Protein AF-A0ABC8YWS3-F1 (afdb_monomer_lite)

Organism: NCBI:txid240449

InterPro domains:
  IPR007905 Emopamil-binding protein [PTHR14207] (4-144)
  IPR033118 EXPERA domain [PS51751] (57-147)

pLDDT: mean 87.19, std 10.93, range [38.19, 97.25]

Foldseek 3Di:
DDDQPALAPPSPDDQPQFDDADDDPCRLVVVVVVVLVVLLVVLLVVVVVLVCPDDPVLSVLLSVLSSLLCCLQPLLVCLPPVPPNLRNDPDHDSSSNNLSVVCNVPVCSVVVPPVVNVVSCCSNVPVNVVSVVSNVVSVVVSVVVVD

Radius of gyration: 19.16 Å; chains: 1; bounding box: 40×29×69 Å

Secondary structure (DSSP, 8-state):
----SSS-SSTT---TT-----S-HHHHHHHHHHHHHHHHHHHHHHHHTTTT-S-HHHHHHHHHHHHHHHHIIIIIHIIIII-TTGGG-SS--HHHHHHHHHTTT-TTTTTT-HHHHHHHHHIIIIIHHHHHHHHHHHHHHHHHTT-

Structure (mmCIF, N/CA/C/O backbone):
data_AF-A0ABC8YWS3-F1
#
_entry.id   AF-A0ABC8YWS3-F1
#
loop_
_atom_site.group_PDB
_atom_site.id
_atom_site.type_symbol
_atom_site.label_atom_id
_atom_site.label_alt_id
_atom_site.label_comp_id
_atom_site.label_asym_id
_atom_site.label_entity_id
_atom_site.label_seq_id
_atom_site.pdbx_PDB_ins_code
_atom_site.Cartn_x
_atom_site.Cartn_y
_atom_site.Cartn_z
_atom_site.occupancy
_atom_site.B_iso_or_equiv
_atom_site.auth_seq_id
_atom_site.auth_comp_id
_atom_site.auth_asym_id
_atom_site.auth_atom_id
_atom_site.pdbx_PDB_model_num
ATOM 1 N N . MET A 1 1 ? 8.932 -5.870 -35.619 1.00 40.00 1 MET A N 1
ATOM 2 C CA . MET A 1 1 ? 8.313 -4.928 -34.664 1.00 40.00 1 MET A CA 1
ATOM 3 C C . MET A 1 1 ? 9.260 -4.840 -33.480 1.00 40.00 1 MET A C 1
ATOM 5 O O . MET A 1 1 ? 9.474 -5.862 -32.843 1.00 40.00 1 MET A O 1
ATOM 9 N N . GLY A 1 2 ? 9.972 -3.719 -33.333 1.00 38.19 2 GLY A N 1
ATOM 10 C CA . GLY A 1 2 ? 11.114 -3.584 -32.419 1.00 38.19 2 GLY A CA 1
ATOM 11 C C . GLY A 1 2 ? 10.680 -3.713 -30.962 1.00 38.19 2 GLY A C 1
ATOM 12 O O . GLY A 1 2 ? 9.851 -2.939 -30.502 1.00 38.19 2 GLY A O 1
ATOM 13 N N . GLY A 1 3 ? 11.183 -4.738 -30.274 1.00 45.50 3 GLY A N 1
ATOM 14 C CA . GLY A 1 3 ? 10.828 -5.042 -28.893 1.00 45.50 3 GLY A CA 1
ATOM 15 C C . GLY A 1 3 ? 11.431 -4.021 -27.940 1.00 45.50 3 GLY A C 1
ATOM 16 O O . GLY A 1 3 ? 12.637 -4.022 -27.710 1.00 45.50 3 GLY A O 1
ATOM 17 N N . HIS A 1 4 ? 10.586 -3.162 -27.385 1.00 56.38 4 HIS A N 1
ATOM 18 C CA . HIS A 1 4 ? 10.936 -2.327 -26.246 1.00 56.38 4 HIS A CA 1
ATOM 19 C C . HIS A 1 4 ? 11.258 -3.245 -25.057 1.00 56.38 4 HIS A C 1
ATOM 21 O O . HIS A 1 4 ? 10.516 -4.188 -24.782 1.00 56.38 4 HIS A O 1
ATOM 27 N N . GLY A 1 5 ? 12.393 -3.024 -24.389 1.00 81.56 5 GLY A N 1
ATOM 28 C CA . GLY A 1 5 ? 12.973 -3.953 -23.408 1.00 81.56 5 GLY A CA 1
ATOM 29 C C . GLY A 1 5 ? 12.164 -4.171 -22.121 1.00 81.56 5 GLY A C 1
ATOM 30 O O . GLY A 1 5 ? 12.640 -4.877 -21.238 1.00 81.56 5 GLY A O 1
ATOM 31 N N . HIS A 1 6 ? 10.968 -3.587 -21.990 1.00 88.56 6 HIS A N 1
ATOM 32 C CA . HIS A 1 6 ? 10.108 -3.672 -20.810 1.00 88.56 6 HIS A CA 1
ATOM 33 C C . HIS A 1 6 ? 8.609 -3.517 -21.163 1.00 88.56 6 HIS A C 1
ATOM 35 O O . HIS A 1 6 ? 8.278 -2.956 -22.207 1.00 88.56 6 HIS A O 1
ATOM 41 N N . PRO A 1 7 ? 7.676 -3.927 -20.279 1.00 91.19 7 PRO A N 1
ATOM 42 C CA . PRO A 1 7 ? 6.230 -3.870 -20.538 1.00 91.19 7 PRO A CA 1
ATOM 43 C C . PRO A 1 7 ? 5.550 -2.529 -20.189 1.00 91.19 7 PRO A C 1
ATOM 45 O O . PRO A 1 7 ? 4.327 -2.437 -20.266 1.00 91.19 7 PRO A O 1
ATOM 48 N N . TYR A 1 8 ? 6.294 -1.511 -19.747 1.00 91.94 8 TYR A N 1
ATOM 49 C CA . TYR A 1 8 ? 5.732 -0.229 -19.303 1.00 91.94 8 TYR A CA 1
ATOM 50 C C . TYR A 1 8 ? 5.431 0.742 -20.453 1.00 91.94 8 TYR A C 1
ATOM 52 O O . TYR A 1 8 ? 6.063 0.683 -21.505 1.00 91.94 8 TYR A O 1
ATOM 60 N N . SER A 1 9 ? 4.490 1.662 -20.216 1.00 91.00 9 SER A N 1
ATOM 61 C CA . SER A 1 9 ? 4.142 2.759 -21.128 1.00 91.00 9 SER A CA 1
ATOM 62 C C . SER A 1 9 ? 4.588 4.103 -20.543 1.00 91.00 9 SER A C 1
ATOM 64 O O . SER A 1 9 ? 4.255 4.355 -19.386 1.00 91.00 9 SER A O 1
ATOM 66 N N . PRO A 1 10 ? 5.249 5.004 -21.291 1.00 92.12 10 PRO A N 1
ATOM 67 C CA . PRO A 1 10 ? 5.568 4.907 -22.717 1.00 92.12 10 PRO A CA 1
ATOM 68 C C . PRO A 1 10 ? 6.665 3.873 -23.006 1.00 92.12 10 PRO A C 1
ATOM 70 O O . PRO A 1 10 ? 7.467 3.544 -22.134 1.00 92.12 10 PRO A O 1
ATOM 73 N N . ALA A 1 11 ? 6.680 3.342 -24.228 1.00 88.00 11 ALA A N 1
ATOM 74 C CA . ALA A 1 11 ? 7.592 2.267 -24.619 1.00 88.00 11 ALA A CA 1
ATOM 75 C C . ALA A 1 11 ? 9.037 2.769 -24.822 1.00 88.00 11 ALA A C 1
ATOM 77 O O . ALA A 1 11 ? 9.989 1.991 -24.813 1.00 88.00 11 ALA A O 1
ATOM 78 N N . GLU A 1 12 ? 9.196 4.079 -24.995 1.00 88.75 12 GLU A N 1
ATOM 79 C CA . GLU A 1 12 ? 10.461 4.805 -25.113 1.00 88.75 12 GLU A CA 1
ATOM 80 C C . GLU A 1 12 ? 11.126 5.072 -23.756 1.00 88.75 12 GLU A C 1
ATOM 82 O O . GLU A 1 12 ? 12.205 5.658 -23.712 1.00 88.75 12 GLU A O 1
ATOM 87 N N . LEU A 1 13 ? 10.486 4.690 -22.647 1.00 87.44 13 LEU A N 1
ATOM 88 C CA . LEU A 1 13 ? 11.063 4.850 -21.320 1.00 87.44 13 LEU A CA 1
ATOM 89 C C . LEU A 1 13 ? 12.396 4.082 -21.230 1.00 87.44 13 LEU A C 1
ATOM 91 O O . LEU A 1 13 ? 12.507 2.923 -21.615 1.00 87.44 13 LEU A O 1
ATOM 95 N N . GLU A 1 14 ? 13.439 4.729 -20.719 1.00 87.81 14 GLU A N 1
ATOM 96 C CA . GLU A 1 14 ? 14.738 4.079 -20.557 1.00 87.81 14 GLU A CA 1
ATOM 97 C C . GLU A 1 14 ? 14.854 3.487 -19.153 1.00 87.81 14 GLU A C 1
ATOM 99 O O . GLU A 1 14 ? 14.969 4.207 -18.163 1.00 87.81 14 GLU A O 1
ATOM 104 N N . LEU A 1 15 ? 14.838 2.155 -19.065 1.00 86.19 15 LEU A N 1
ATOM 105 C CA . LEU A 1 15 ? 15.067 1.419 -17.819 1.00 86.19 15 LEU A CA 1
ATOM 106 C C . LEU A 1 15 ? 16.331 0.558 -17.945 1.00 86.19 15 LEU A C 1
ATOM 108 O O . LEU A 1 15 ? 16.245 -0.624 -18.303 1.00 86.19 15 LEU A O 1
ATOM 112 N N . PRO A 1 16 ? 17.522 1.130 -17.688 1.00 85.44 16 PRO A N 1
ATOM 113 C CA . PRO A 1 16 ? 18.774 0.404 -17.826 1.00 85.44 16 PRO A CA 1
ATOM 114 C C . PRO A 1 16 ? 18.825 -0.773 -16.847 1.00 85.44 16 PRO A C 1
ATOM 116 O O . PRO A 1 16 ? 18.541 -0.636 -15.657 1.00 85.44 16 PRO A O 1
ATOM 119 N N . GLY A 1 17 ? 19.191 -1.948 -17.362 1.00 84.69 17 GLY A N 1
ATOM 120 C CA . GLY A 1 17 ? 19.283 -3.167 -16.560 1.00 84.69 17 GLY A CA 1
ATOM 121 C C . GLY A 1 17 ? 17.930 -3.731 -16.126 1.00 84.69 17 GLY A C 1
ATOM 122 O O . GLY A 1 17 ? 17.877 -4.407 -15.107 1.00 84.69 17 GLY A O 1
ATOM 123 N N . PHE A 1 18 ? 16.843 -3.453 -16.856 1.00 88.31 18 PHE A N 1
ATOM 124 C CA . PHE A 1 18 ? 15.529 -4.019 -16.554 1.00 88.31 18 PHE A CA 1
ATOM 125 C C . PHE A 1 18 ? 15.572 -5.552 -16.472 1.00 88.31 18 PHE A C 1
ATOM 127 O O . PHE A 1 18 ? 15.922 -6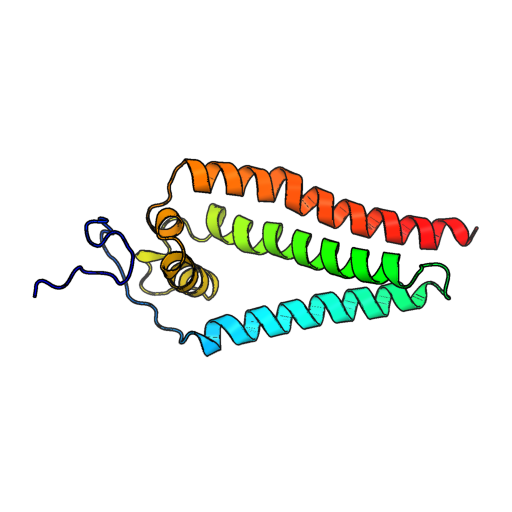.242 -17.431 1.00 88.31 18 PHE A O 1
ATOM 134 N N . VAL A 1 19 ? 15.153 -6.076 -15.323 1.00 90.12 19 VAL A N 1
ATOM 135 C CA . VAL A 1 19 ? 14.976 -7.507 -15.083 1.00 90.12 19 VAL A CA 1
ATOM 136 C C . VAL A 1 19 ? 13.476 -7.803 -15.040 1.00 90.12 19 VAL A C 1
ATOM 138 O O . VAL A 1 19 ? 12.778 -7.239 -14.185 1.00 90.12 19 VAL A O 1
ATOM 141 N N . PRO A 1 20 ? 12.962 -8.712 -15.889 1.00 89.06 20 PRO A N 1
ATOM 142 C CA . PRO A 1 20 ? 11.566 -9.123 -15.855 1.00 89.06 20 PRO A CA 1
ATOM 143 C C . PRO A 1 20 ? 11.123 -9.628 -14.479 1.00 89.06 20 PRO A C 1
ATOM 145 O O . PRO A 1 20 ? 11.910 -10.123 -13.670 1.00 89.06 20 PRO A O 1
ATOM 148 N N . GLN A 1 21 ? 9.833 -9.481 -14.219 1.00 90.62 21 GLN A N 1
ATOM 149 C CA . GLN A 1 21 ? 9.174 -10.016 -13.034 1.00 90.62 21 GLN A CA 1
ATOM 150 C C . GLN A 1 21 ? 9.238 -11.545 -13.007 1.00 90.62 21 GLN A C 1
ATOM 152 O O . GLN A 1 21 ? 9.049 -12.193 -14.038 1.00 90.62 21 GLN A O 1
ATOM 157 N N . ARG A 1 22 ? 9.468 -12.115 -11.820 1.00 90.81 22 ARG A N 1
ATOM 158 C CA . ARG A 1 22 ? 9.523 -13.572 -11.613 1.00 90.81 22 ARG A CA 1
ATOM 159 C C . ARG A 1 22 ? 8.240 -14.146 -11.029 1.00 90.81 22 ARG A C 1
ATOM 161 O O . ARG A 1 22 ? 7.906 -15.285 -11.335 1.00 90.81 22 ARG A O 1
ATOM 168 N N . LEU A 1 23 ? 7.554 -13.382 -10.181 1.0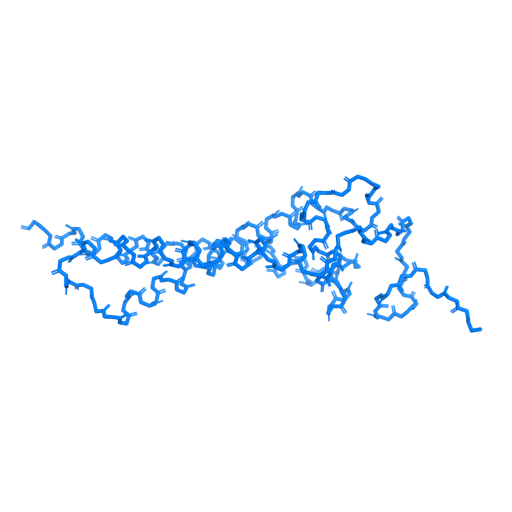0 92.88 23 LEU A N 1
ATOM 169 C CA . LEU A 1 23 ? 6.303 -13.811 -9.553 1.00 92.88 23 LEU A CA 1
ATOM 170 C C . LEU A 1 23 ? 5.127 -13.574 -10.492 1.00 92.88 23 LEU A C 1
ATOM 172 O O . LEU A 1 23 ? 5.064 -12.550 -11.158 1.00 92.88 23 LEU A O 1
ATOM 176 N N . SER A 1 24 ? 4.151 -14.470 -10.516 1.00 93.94 24 SER A N 1
ATOM 177 C CA . SER A 1 24 ? 2.883 -14.217 -11.198 1.00 93.94 24 SER A CA 1
ATOM 178 C C . SER A 1 24 ? 2.042 -13.163 -10.463 1.00 93.94 24 SER A C 1
ATOM 180 O O . SER A 1 24 ? 2.216 -12.908 -9.270 1.00 93.94 24 SER A O 1
ATOM 182 N N . GLN A 1 25 ? 1.065 -12.574 -11.159 1.00 93.25 25 GLN A N 1
ATOM 183 C CA . GLN A 1 25 ? 0.114 -11.634 -10.550 1.00 93.25 25 GLN A CA 1
ATOM 184 C C . GLN A 1 25 ? -0.609 -12.236 -9.339 1.00 93.25 25 GLN A C 1
ATOM 186 O O . GLN A 1 25 ? -0.817 -11.547 -8.345 1.00 93.25 25 GLN A O 1
ATOM 191 N N . GLY A 1 26 ? -0.964 -13.524 -9.399 1.00 94.50 26 GLY A N 1
ATOM 192 C CA . GLY A 1 26 ? -1.626 -14.223 -8.297 1.00 94.50 26 GLY A CA 1
ATOM 193 C C . GLY A 1 26 ? -0.735 -14.353 -7.061 1.00 94.50 26 GLY A C 1
ATOM 194 O O . GLY A 1 26 ? -1.203 -14.127 -5.948 1.00 94.50 26 GLY A O 1
ATOM 195 N N . GLU A 1 27 ? 0.553 -14.641 -7.250 1.00 94.81 27 GLU A N 1
ATOM 196 C CA . GLU A 1 27 ? 1.538 -14.740 -6.161 1.00 94.81 27 GLU A CA 1
ATOM 197 C C . GLU A 1 27 ? 1.837 -13.388 -5.502 1.00 94.81 27 GLU A C 1
ATOM 199 O O . GLU A 1 27 ? 2.223 -13.350 -4.337 1.00 94.81 27 GLU A O 1
ATOM 204 N N . ILE A 1 28 ? 1.625 -12.281 -6.216 1.00 94.62 28 ILE A N 1
ATOM 205 C CA . ILE A 1 28 ? 1.726 -10.924 -5.666 1.00 94.62 28 ILE A CA 1
ATOM 206 C C . ILE A 1 28 ? 0.412 -10.522 -4.984 1.00 94.62 28 ILE A C 1
ATOM 208 O O . ILE A 1 28 ? 0.404 -9.997 -3.875 1.00 94.62 28 ILE A O 1
ATOM 212 N N . LEU A 1 29 ? -0.729 -10.770 -5.622 1.00 94.94 29 LEU A N 1
ATOM 213 C CA . LEU A 1 29 ? -2.018 -10.307 -5.119 1.00 94.94 29 LEU A CA 1
ATOM 214 C C . LEU A 1 29 ? -2.477 -11.096 -3.886 1.00 94.94 29 LEU A C 1
ATOM 216 O O . LEU A 1 29 ? -3.035 -10.509 -2.959 1.00 94.94 29 LEU A O 1
ATOM 220 N N . ALA A 1 30 ? -2.243 -12.411 -3.846 1.00 95.62 30 ALA A N 1
ATOM 221 C CA . ALA A 1 30 ? -2.746 -13.262 -2.771 1.00 95.62 30 ALA A CA 1
ATOM 222 C C . ALA A 1 30 ? -2.172 -12.898 -1.386 1.00 95.62 30 ALA A C 1
ATOM 224 O O . ALA A 1 30 ? -2.975 -12.712 -0.469 1.00 95.62 30 ALA A O 1
ATOM 225 N N . PRO A 1 31 ? -0.848 -12.711 -1.191 1.00 95.25 31 PRO A N 1
ATOM 226 C CA . PRO A 1 31 ? -0.304 -12.278 0.097 1.00 95.25 31 PRO A CA 1
ATOM 227 C C . PRO A 1 31 ? -0.784 -10.882 0.498 1.00 95.25 31 PRO A C 1
ATOM 229 O O . PRO A 1 31 ? -1.104 -10.663 1.667 1.00 95.25 31 PRO A O 1
ATOM 232 N N . PHE A 1 32 ? -0.893 -9.953 -0.459 1.00 93.62 32 PHE A N 1
ATOM 233 C CA . PHE A 1 32 ? -1.415 -8.612 -0.199 1.00 93.62 32 PHE A CA 1
ATOM 234 C C . PHE A 1 32 ? -2.866 -8.653 0.301 1.00 93.62 32 PHE A C 1
ATOM 236 O O . PHE A 1 32 ? -3.178 -8.072 1.343 1.00 93.62 32 PHE A O 1
ATOM 243 N N . LEU A 1 33 ? -3.750 -9.380 -0.389 1.00 95.62 33 LEU A N 1
ATOM 244 C CA . LEU A 1 33 ? -5.146 -9.538 0.025 1.00 95.62 33 LEU A CA 1
ATOM 245 C C . LEU A 1 33 ? -5.264 -10.282 1.357 1.00 95.62 33 LEU A C 1
ATOM 247 O O . LEU A 1 33 ? -6.027 -9.855 2.222 1.00 95.62 33 LEU A O 1
ATOM 251 N N . ALA A 1 34 ? -4.487 -11.349 1.557 1.00 96.56 34 ALA A N 1
ATOM 252 C CA . ALA A 1 34 ? -4.479 -12.101 2.808 1.00 96.56 34 ALA A CA 1
ATOM 253 C C . ALA A 1 34 ? -4.071 -11.216 3.998 1.00 96.56 34 ALA A C 1
ATOM 255 O O . ALA A 1 34 ? -4.765 -11.198 5.015 1.00 96.56 34 ALA A O 1
ATOM 256 N N . ALA A 1 35 ? -3.000 -10.426 3.858 1.00 95.38 35 ALA A N 1
ATOM 257 C CA . ALA A 1 35 ? -2.570 -9.475 4.880 1.00 95.38 35 ALA A CA 1
ATOM 258 C C . ALA A 1 35 ? -3.631 -8.391 5.137 1.00 95.38 35 ALA A C 1
ATOM 260 O O . ALA A 1 35 ? -3.925 -8.074 6.288 1.00 95.38 35 ALA A O 1
ATOM 261 N N . SER A 1 36 ? -4.253 -7.870 4.076 1.00 95.94 36 SER A N 1
ATOM 262 C CA . SER A 1 36 ? -5.315 -6.859 4.164 1.00 95.94 36 SER A CA 1
ATOM 263 C C . SER A 1 36 ? -6.527 -7.372 4.944 1.00 95.94 36 SER A C 1
ATOM 265 O O . SER A 1 36 ? -7.008 -6.712 5.867 1.00 95.94 36 SER A O 1
ATOM 267 N N . VAL A 1 37 ? -6.990 -8.583 4.620 1.00 97.25 37 VAL A N 1
ATOM 268 C CA . VAL A 1 37 ? -8.093 -9.249 5.323 1.00 97.25 37 VAL A CA 1
ATOM 269 C C . VAL A 1 37 ? -7.717 -9.514 6.776 1.00 97.25 37 VAL A C 1
ATOM 271 O O . VAL A 1 37 ? -8.518 -9.234 7.663 1.00 97.25 37 VAL A O 1
ATOM 274 N N . LEU A 1 38 ? -6.498 -9.988 7.048 1.00 96.94 38 LEU A N 1
ATOM 275 C CA . LEU A 1 38 ? -6.029 -10.239 8.410 1.00 96.94 38 LEU A CA 1
ATOM 276 C C . LEU A 1 38 ? -6.024 -8.961 9.257 1.00 96.94 38 LEU A C 1
ATOM 278 O O . LEU A 1 38 ? -6.504 -8.990 10.389 1.00 96.94 38 LEU A O 1
ATOM 282 N N . VAL A 1 39 ? -5.549 -7.837 8.712 1.00 95.81 39 VAL A N 1
ATOM 283 C CA . VAL A 1 39 ? -5.580 -6.529 9.388 1.00 95.81 39 VAL A CA 1
ATOM 284 C C . VAL A 1 39 ? -7.015 -6.115 9.705 1.00 95.81 39 VAL A C 1
ATOM 286 O O . VAL A 1 39 ? -7.321 -5.784 10.851 1.00 95.81 39 VAL A O 1
ATOM 289 N N . VAL A 1 40 ? -7.911 -6.162 8.715 1.00 96.56 40 VAL A N 1
ATOM 290 C CA . VAL A 1 40 ? -9.320 -5.781 8.896 1.00 96.56 40 VAL 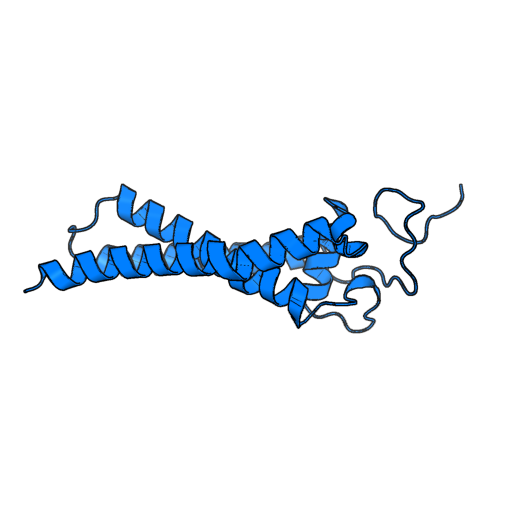A CA 1
ATOM 291 C C . VAL A 1 40 ? -9.998 -6.673 9.935 1.00 96.56 40 VAL A C 1
ATOM 293 O O . VAL A 1 40 ? -10.664 -6.166 10.837 1.00 96.56 40 VAL A O 1
ATOM 296 N N . LEU A 1 41 ? -9.794 -7.990 9.866 1.00 96.31 41 LEU A N 1
ATOM 297 C CA . LEU A 1 41 ? -10.346 -8.935 10.835 1.00 96.31 41 LEU A CA 1
ATOM 298 C C . LEU A 1 41 ? -9.795 -8.688 12.241 1.00 96.31 41 LEU A C 1
ATOM 300 O O . LEU A 1 41 ? -10.571 -8.657 13.195 1.00 96.31 41 LEU A O 1
ATOM 304 N N . ALA A 1 42 ? -8.488 -8.461 12.386 1.00 94.44 42 ALA A N 1
ATOM 305 C CA . ALA A 1 42 ? -7.876 -8.170 13.678 1.00 94.44 42 ALA A CA 1
ATOM 306 C C . ALA A 1 42 ? -8.481 -6.906 14.308 1.00 94.44 42 ALA A C 1
ATOM 308 O O . ALA A 1 42 ? -8.935 -6.944 15.452 1.00 94.44 42 ALA A O 1
ATOM 309 N N . VAL A 1 43 ? -8.572 -5.808 13.552 1.00 94.06 43 VAL A N 1
ATOM 310 C CA . VAL A 1 43 ? -9.163 -4.545 14.027 1.00 94.06 43 VAL A CA 1
ATOM 311 C C . VAL A 1 43 ? -10.649 -4.713 14.349 1.00 94.06 43 VAL A C 1
ATOM 313 O O . VAL A 1 43 ? -11.134 -4.209 15.368 1.00 94.06 43 VAL A O 1
ATOM 316 N N . TRP A 1 44 ? -11.385 -5.472 13.538 1.00 93.69 44 TRP A N 1
ATOM 317 C CA . TRP A 1 44 ? -12.795 -5.757 13.784 1.00 93.69 44 TRP A CA 1
ATOM 318 C C . TRP A 1 44 ? -13.014 -6.549 15.077 1.00 93.69 44 TRP A C 1
ATOM 320 O O . TRP A 1 44 ? -13.905 -6.212 15.862 1.00 93.69 44 TRP A O 1
ATOM 330 N N . LEU A 1 45 ? -12.202 -7.578 15.327 1.00 92.19 45 LEU A N 1
ATOM 331 C CA . LEU A 1 45 ? -12.279 -8.393 16.540 1.00 92.19 45 LEU A CA 1
ATOM 332 C C . LEU A 1 45 ? -11.869 -7.595 17.780 1.00 92.19 45 LEU A C 1
ATOM 334 O O . LEU A 1 45 ? -12.581 -7.632 18.782 1.00 92.19 45 LEU A O 1
ATOM 338 N N . ILE A 1 46 ? -10.775 -6.829 17.706 1.00 89.62 46 ILE A N 1
ATOM 339 C CA . ILE A 1 46 ? -10.297 -5.977 18.807 1.00 89.62 46 ILE A CA 1
ATOM 340 C C . ILE A 1 46 ? -11.356 -4.932 19.168 1.00 89.62 46 ILE A C 1
ATOM 342 O O . ILE A 1 46 ? -11.736 -4.825 20.332 1.00 89.62 46 ILE A O 1
ATOM 346 N N . SER A 1 47 ? -11.898 -4.220 18.177 1.00 89.81 47 SER A N 1
ATOM 347 C CA . SER A 1 47 ? -12.946 -3.216 18.408 1.00 89.81 47 SER A CA 1
ATOM 348 C C . SER A 1 47 ? -14.252 -3.822 18.937 1.00 89.81 47 SER A C 1
ATOM 350 O O . SER A 1 47 ? -14.996 -3.160 19.656 1.00 89.81 47 SER A O 1
ATOM 352 N N . GLY A 1 48 ? -14.526 -5.100 18.651 1.00 86.19 48 GLY A N 1
ATOM 353 C CA . GLY A 1 48 ? -15.662 -5.831 19.216 1.00 86.19 48 GLY A CA 1
ATOM 354 C C . GLY A 1 48 ? -15.564 -6.060 20.729 1.00 86.19 48 GLY A C 1
ATOM 355 O O . GLY A 1 48 ? -16.592 -6.214 21.385 1.00 86.19 48 GLY A O 1
ATOM 356 N N . ARG A 1 49 ? -14.355 -6.022 21.307 1.00 85.31 49 ARG A N 1
ATOM 357 C CA . ARG A 1 49 ? -14.138 -6.181 22.759 1.00 85.31 49 ARG A CA 1
ATOM 358 C C . ARG A 1 49 ? -14.556 -4.949 23.566 1.00 85.31 49 ARG A C 1
ATOM 360 O O . ARG A 1 49 ? -14.662 -5.041 24.781 1.00 85.31 49 ARG A O 1
ATOM 367 N N . CYS A 1 50 ? -14.871 -3.833 22.907 1.00 82.00 50 CYS A N 1
ATOM 368 C CA . CYS A 1 50 ? -15.343 -2.590 23.526 1.00 82.00 50 CYS A CA 1
ATOM 369 C C . CYS A 1 50 ? -16.791 -2.637 24.055 1.00 82.00 50 CYS A C 1
ATOM 371 O O . CYS A 1 50 ? -17.399 -1.588 24.257 1.00 82.00 50 CYS A O 1
ATOM 373 N N . GLY A 1 51 ? -17.380 -3.823 24.252 1.00 71.62 51 GLY A N 1
ATOM 374 C CA . GLY A 1 51 ? -18.663 -3.987 24.950 1.00 71.62 51 GLY A CA 1
ATOM 375 C C . GLY A 1 51 ? -19.846 -3.215 24.351 1.00 71.62 51 GLY A C 1
ATOM 376 O O . GLY A 1 51 ? -20.732 -2.806 25.089 1.00 71.62 51 GLY A O 1
ATOM 377 N N . GLY A 1 52 ? -19.849 -2.963 23.036 1.00 73.38 52 GLY A N 1
ATOM 378 C CA . GLY A 1 52 ? -20.912 -2.208 22.354 1.00 73.38 52 GLY A CA 1
ATOM 379 C C . GLY A 1 52 ? -20.801 -0.680 22.436 1.00 73.38 52 GLY A C 1
ATOM 380 O O . GLY A 1 52 ? -21.678 0.009 21.928 1.00 73.38 52 GLY A O 1
ATOM 381 N N . ARG A 1 53 ? -19.724 -0.137 23.020 1.00 79.94 53 ARG A N 1
ATOM 382 C CA . ARG A 1 53 ? -19.494 1.319 23.129 1.00 79.94 53 ARG A CA 1
ATOM 383 C C . ARG A 1 53 ? -19.167 1.999 21.802 1.00 79.94 53 ARG A C 1
ATOM 385 O O . ARG A 1 53 ? -19.367 3.197 21.662 1.00 79.94 53 ARG A O 1
ATOM 392 N N . LEU A 1 54 ? -18.633 1.236 20.852 1.00 84.81 54 LEU A N 1
ATOM 393 C CA . LEU A 1 54 ? -18.312 1.717 19.513 1.00 84.81 54 LEU A CA 1
ATOM 394 C C . LEU A 1 54 ? -19.445 1.356 18.561 1.00 84.81 54 LEU A C 1
ATOM 396 O O . LEU A 1 54 ? -19.860 0.192 18.496 1.00 84.81 54 LEU A O 1
ATOM 400 N N . SER A 1 55 ? -19.912 2.336 17.788 1.00 90.12 55 SER A N 1
ATOM 401 C CA . SER A 1 55 ? -20.907 2.078 16.755 1.00 90.12 55 SER A CA 1
ATOM 402 C C . SER A 1 55 ? -20.319 1.185 15.659 1.00 90.12 55 SER A C 1
ATOM 404 O O . SER A 1 55 ? -19.103 1.084 15.471 1.00 90.12 55 SER A O 1
ATOM 406 N N . ARG A 1 56 ? -21.182 0.526 14.878 1.00 89.69 56 ARG A N 1
ATOM 407 C CA . ARG A 1 56 ? -20.723 -0.263 13.724 1.00 89.69 56 ARG A CA 1
ATOM 408 C C . ARG A 1 56 ? -19.950 0.604 12.723 1.00 89.69 56 ARG A C 1
ATOM 410 O O . ARG A 1 56 ? -19.001 0.117 12.118 1.00 89.69 56 ARG A O 1
ATOM 417 N N . THR A 1 57 ? -20.337 1.871 12.586 1.00 91.31 57 THR A N 1
ATOM 418 C CA . THR A 1 57 ? -19.660 2.853 11.736 1.00 91.31 57 THR A CA 1
ATOM 419 C C . THR A 1 57 ? -18.251 3.140 12.237 1.00 91.31 57 THR A C 1
ATOM 421 O O . THR A 1 57 ? -17.319 3.055 11.443 1.00 91.31 57 THR A O 1
ATOM 424 N N . ASP A 1 58 ? -18.068 3.372 13.540 1.00 91.06 58 ASP A N 1
ATOM 425 C CA . ASP A 1 58 ? -16.739 3.620 14.121 1.00 91.06 58 ASP A CA 1
ATOM 426 C C . ASP A 1 58 ? -15.812 2.434 13.877 1.00 91.06 58 ASP A C 1
ATOM 428 O O . ASP A 1 58 ? -14.675 2.598 13.448 1.00 91.06 58 ASP A O 1
ATOM 432 N N . ARG A 1 59 ? -16.324 1.213 14.053 1.00 91.88 59 ARG A N 1
ATOM 433 C CA . ARG A 1 59 ? -15.560 -0.018 13.809 1.00 91.88 59 ARG A CA 1
ATOM 434 C C . ARG A 1 59 ? -15.158 -0.171 12.343 1.00 91.88 59 ARG A C 1
ATOM 436 O O . ARG A 1 59 ? -14.023 -0.553 12.058 1.00 91.88 59 ARG A O 1
ATOM 443 N N . SER A 1 60 ? -16.060 0.144 11.414 1.00 93.88 60 SER A N 1
ATOM 444 C CA . SER A 1 60 ? -15.761 0.143 9.977 1.00 93.88 60 SER A CA 1
ATOM 445 C C . SER A 1 60 ? -14.715 1.200 9.618 1.00 93.88 60 SER A C 1
ATOM 447 O O . SER A 1 60 ? -13.773 0.902 8.886 1.00 93.88 60 SER A O 1
ATOM 449 N N . LEU A 1 61 ? -14.834 2.409 10.176 1.00 94.00 61 LEU A N 1
ATOM 450 C CA .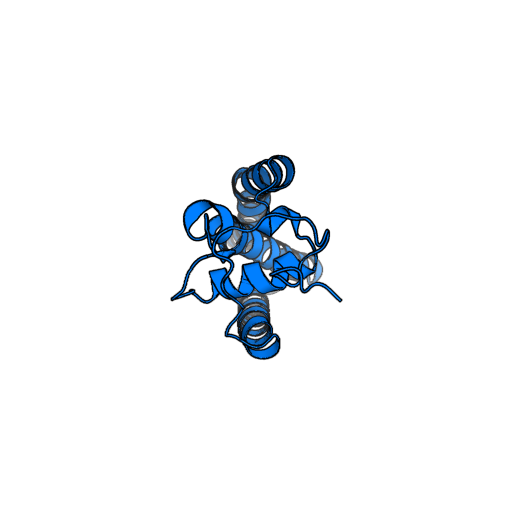 LEU A 1 61 ? -13.856 3.480 9.989 1.00 94.00 61 LEU A CA 1
ATOM 451 C C . LEU A 1 61 ? -12.493 3.097 10.569 1.00 94.00 61 LEU A C 1
ATOM 453 O O . LEU A 1 61 ? -11.483 3.310 9.911 1.00 94.00 61 LEU A O 1
ATOM 457 N N . MET A 1 62 ? -12.441 2.462 11.741 1.00 93.56 62 MET A N 1
ATOM 458 C CA . MET A 1 62 ? -11.191 1.943 12.303 1.00 93.56 62 MET A CA 1
ATOM 459 C C . MET A 1 62 ? -10.524 0.932 11.368 1.00 93.56 62 MET A C 1
ATOM 461 O O . MET A 1 62 ? -9.316 1.004 11.161 1.00 93.56 62 MET A O 1
ATOM 465 N N . CYS A 1 63 ? -11.292 0.008 10.780 1.00 95.44 63 CYS A N 1
ATOM 466 C CA . CYS A 1 63 ? -10.754 -0.950 9.811 1.00 95.44 63 CYS A CA 1
ATOM 467 C C . CYS A 1 63 ? -10.197 -0.237 8.571 1.00 95.44 63 CYS A C 1
ATOM 469 O O . CYS A 1 63 ? -9.087 -0.540 8.137 1.00 95.44 63 CYS A O 1
ATOM 471 N N . TRP A 1 64 ? -10.940 0.739 8.041 1.00 95.81 64 TRP A N 1
ATOM 472 C CA . TRP A 1 64 ? -10.520 1.559 6.905 1.00 95.81 64 TRP A CA 1
ATOM 473 C C . TRP A 1 64 ? -9.227 2.334 7.192 1.00 95.81 64 TRP A C 1
ATOM 475 O O . TRP A 1 64 ? -8.280 2.269 6.405 1.00 95.81 64 TRP A O 1
ATOM 485 N N . TRP A 1 65 ? -9.158 3.033 8.327 1.00 95.81 65 TRP A N 1
ATOM 486 C CA . TRP A 1 65 ? -7.997 3.834 8.713 1.00 95.81 65 TRP A CA 1
ATOM 487 C C . TRP A 1 65 ? -6.780 2.974 9.046 1.00 95.81 65 TRP A C 1
ATOM 489 O O . TRP A 1 65 ? -5.670 3.326 8.654 1.00 95.81 65 TRP A O 1
ATOM 499 N N . ALA A 1 66 ? -6.966 1.818 9.688 1.00 95.38 66 ALA A N 1
ATOM 500 C CA . ALA A 1 66 ? -5.877 0.881 9.949 1.00 95.38 66 ALA A CA 1
ATOM 501 C C . ALA A 1 66 ? -5.297 0.318 8.646 1.00 95.38 66 ALA A C 1
ATOM 503 O O . ALA A 1 66 ? -4.084 0.358 8.445 1.00 95.38 66 ALA A O 1
ATOM 504 N N . PHE A 1 67 ? -6.160 -0.149 7.740 1.00 95.44 67 PHE A N 1
ATOM 505 C CA . PHE A 1 67 ? -5.748 -0.641 6.428 1.00 95.44 67 PHE A CA 1
ATOM 506 C C . PHE A 1 67 ? -5.020 0.444 5.621 1.00 95.44 67 PHE A C 1
ATOM 508 O O . PHE A 1 67 ? -3.920 0.212 5.120 1.00 95.44 67 PHE A O 1
ATOM 515 N N . THR A 1 68 ? -5.589 1.649 5.560 1.00 93.94 68 THR A N 1
ATOM 516 C CA . THR A 1 68 ? -5.001 2.799 4.855 1.00 93.94 68 THR A CA 1
ATOM 517 C C . THR A 1 68 ? -3.646 3.183 5.446 1.00 93.94 68 THR A C 1
ATOM 519 O O . THR A 1 68 ? -2.670 3.351 4.716 1.00 93.94 68 THR A O 1
ATOM 522 N N . GLY A 1 69 ? -3.571 3.291 6.774 1.00 93.00 69 GLY A N 1
ATOM 523 C CA . GLY A 1 69 ? -2.364 3.680 7.491 1.00 93.00 69 GLY A CA 1
ATOM 524 C C . GLY A 1 69 ? -1.221 2.697 7.273 1.00 93.00 69 GLY A C 1
ATOM 525 O O . GLY A 1 69 ? -0.129 3.099 6.876 1.00 93.00 69 GLY A O 1
ATOM 526 N N . LEU A 1 70 ? -1.490 1.402 7.456 1.00 93.19 70 LEU A N 1
ATOM 527 C CA . LEU A 1 70 ? -0.495 0.351 7.244 1.00 93.19 70 LEU A CA 1
ATOM 528 C C . LEU A 1 70 ? -0.066 0.251 5.782 1.00 93.19 70 LEU A C 1
ATOM 530 O O . LEU A 1 70 ? 1.120 0.092 5.521 1.00 93.19 70 LEU A O 1
ATOM 534 N N . THR A 1 71 ? -0.989 0.398 4.831 1.00 92.38 71 THR A N 1
ATOM 535 C CA . THR A 1 71 ? -0.650 0.369 3.401 1.00 92.38 71 THR A CA 1
ATOM 536 C C . THR A 1 71 ? 0.325 1.489 3.048 1.00 92.38 71 THR A C 1
ATOM 538 O O . THR A 1 71 ? 1.343 1.229 2.413 1.00 92.38 71 THR A O 1
ATOM 541 N N . HIS A 1 72 ? 0.073 2.719 3.504 1.00 90.31 72 HIS A N 1
ATOM 542 C CA . HIS A 1 72 ? 0.979 3.838 3.241 1.00 90.31 72 HIS A CA 1
ATOM 543 C C . HIS A 1 72 ? 2.322 3.686 3.962 1.00 90.31 72 HIS A C 1
ATOM 545 O O . HIS A 1 72 ? 3.360 3.899 3.352 1.00 90.31 72 HIS A O 1
ATOM 551 N N . VAL A 1 73 ? 2.342 3.259 5.225 1.00 89.25 73 VAL A N 1
ATOM 552 C CA . VAL A 1 73 ? 3.613 3.085 5.947 1.00 89.25 73 VAL A CA 1
ATOM 553 C C . VAL A 1 73 ? 4.441 1.935 5.361 1.00 89.25 73 VAL A C 1
ATOM 555 O O . VAL A 1 73 ? 5.641 2.090 5.154 1.00 89.25 73 VAL A O 1
ATOM 558 N N . VAL A 1 74 ? 3.818 0.792 5.060 1.00 90.44 74 VAL A N 1
ATOM 559 C CA . VAL A 1 74 ? 4.526 -0.412 4.602 1.00 90.44 74 VAL A CA 1
ATOM 560 C C . VAL A 1 74 ? 4.867 -0.337 3.120 1.00 90.44 74 VAL A C 1
ATOM 562 O O . VAL A 1 74 ? 6.025 -0.555 2.774 1.00 90.44 74 VAL A O 1
ATOM 565 N N . LEU A 1 75 ? 3.911 -0.035 2.232 1.00 87.12 75 LEU A N 1
ATOM 566 C CA . LEU A 1 75 ? 4.188 -0.017 0.793 1.00 87.12 75 LEU A CA 1
ATOM 567 C C . LEU A 1 75 ? 5.034 1.193 0.419 1.00 87.12 75 LEU A C 1
ATOM 569 O O . LEU A 1 75 ? 6.127 1.018 -0.111 1.00 87.12 75 LEU A O 1
ATOM 573 N N . ALA A 1 76 ? 4.590 2.409 0.731 1.00 83.69 76 ALA A N 1
ATOM 574 C CA . ALA A 1 76 ? 5.351 3.587 0.333 1.00 83.69 76 ALA A CA 1
ATOM 575 C C . ALA A 1 76 ? 6.707 3.647 1.064 1.00 83.69 76 ALA A C 1
ATOM 577 O O . ALA A 1 76 ? 7.725 3.957 0.444 1.00 83.69 76 ALA A O 1
ATOM 578 N N . GLY A 1 77 ? 6.769 3.225 2.335 1.00 82.75 77 GLY A N 1
ATOM 579 C CA . GLY A 1 77 ? 8.041 3.038 3.043 1.00 82.75 77 GLY A CA 1
ATOM 580 C C . GLY A 1 77 ? 8.963 2.036 2.343 1.00 82.75 77 GLY A C 1
ATOM 581 O O . GLY A 1 77 ? 10.143 2.318 2.134 1.00 82.75 77 GLY A O 1
ATOM 582 N N . SER A 1 78 ? 8.426 0.900 1.887 1.00 85.69 78 SER A N 1
ATOM 583 C CA . SER A 1 78 ? 9.205 -0.075 1.113 1.00 85.69 78 SER A CA 1
ATOM 584 C C . SER A 1 78 ? 9.698 0.487 -0.216 1.00 85.69 78 SER A C 1
ATOM 586 O O . SER A 1 78 ? 10.851 0.254 -0.580 1.00 85.69 78 SER A O 1
ATOM 588 N N . PHE A 1 79 ? 8.868 1.269 -0.907 1.00 84.44 79 PHE A N 1
ATOM 589 C CA . PHE A 1 79 ? 9.209 1.914 -2.172 1.00 84.44 79 PHE A CA 1
ATOM 590 C C . PHE A 1 79 ? 10.362 2.923 -2.044 1.00 84.44 79 PHE A C 1
ATOM 592 O O . PHE A 1 79 ? 11.263 2.955 -2.888 1.00 84.44 79 PHE A O 1
ATOM 599 N N . LEU A 1 80 ? 10.347 3.751 -0.994 1.00 82.75 80 LEU A N 1
ATOM 600 C CA . LEU A 1 80 ? 11.371 4.777 -0.787 1.00 82.75 80 LEU A CA 1
ATOM 601 C C . LEU A 1 80 ? 12.662 4.220 -0.180 1.00 82.75 80 LEU A C 1
ATOM 603 O O . LEU A 1 80 ? 13.743 4.627 -0.597 1.00 82.75 80 LEU A O 1
ATOM 607 N N . SER A 1 81 ? 12.570 3.313 0.796 1.00 79.44 81 SER A N 1
ATOM 608 C CA . SER A 1 81 ? 13.737 2.882 1.579 1.00 79.44 81 SER A CA 1
ATOM 609 C C . SER A 1 81 ? 14.397 1.607 1.065 1.00 79.44 81 SER A C 1
ATOM 611 O O . SER A 1 81 ? 15.619 1.494 1.118 1.00 79.44 81 SER A O 1
ATOM 613 N N . PHE A 1 82 ? 13.616 0.636 0.585 1.00 73.62 82 PHE A N 1
ATOM 614 C CA . PHE A 1 82 ? 14.126 -0.707 0.278 1.00 73.62 82 PHE A CA 1
ATOM 615 C C . PHE A 1 82 ? 14.159 -1.025 -1.215 1.00 73.62 82 PHE A C 1
ATOM 617 O O . PHE A 1 82 ? 14.863 -1.947 -1.618 1.00 73.62 82 PHE A O 1
ATOM 624 N N . ALA A 1 83 ? 13.448 -0.246 -2.029 1.00 77.81 83 ALA A N 1
ATOM 625 C CA . ALA A 1 83 ? 13.253 -0.491 -3.451 1.00 77.81 83 ALA A CA 1
ATOM 626 C C . ALA A 1 83 ? 13.688 0.690 -4.355 1.00 77.81 83 ALA A C 1
ATOM 628 O O . ALA A 1 83 ? 12.924 1.049 -5.252 1.00 77.81 83 ALA A O 1
ATOM 629 N N . PRO A 1 84 ? 14.876 1.315 -4.181 1.00 77.81 84 PRO A N 1
ATOM 630 C CA . PRO A 1 84 ? 15.338 2.372 -5.085 1.00 77.81 84 PRO A CA 1
ATOM 631 C C . PRO A 1 84 ? 15.454 1.864 -6.533 1.00 77.81 84 PRO A C 1
ATOM 633 O O . PRO A 1 84 ? 14.834 2.429 -7.425 1.00 77.81 84 PRO A O 1
ATOM 636 N N . ASP A 1 85 ? 16.102 0.714 -6.737 1.00 81.44 85 ASP A N 1
ATOM 637 C CA . ASP A 1 85 ? 16.390 0.153 -8.068 1.00 81.44 85 ASP A CA 1
ATOM 638 C C . ASP A 1 85 ? 15.649 -1.167 -8.317 1.00 81.44 85 ASP A C 1
ATOM 640 O O . ASP A 1 85 ? 16.197 -2.137 -8.839 1.00 81.44 85 ASP A O 1
ATOM 644 N N . PHE A 1 86 ? 14.395 -1.262 -7.876 1.00 83.75 86 PHE A N 1
ATOM 645 C CA . PHE A 1 86 ? 13.649 -2.526 -7.896 1.00 83.75 86 PHE A CA 1
ATOM 646 C C . PHE A 1 86 ? 13.510 -3.149 -9.293 1.00 83.75 86 PHE A C 1
ATOM 648 O O . PHE A 1 86 ? 13.403 -4.370 -9.413 1.00 83.75 86 PHE A O 1
ATOM 655 N N . PHE A 1 87 ? 13.536 -2.329 -10.346 1.00 83.94 87 PHE A N 1
ATOM 656 C CA . PHE A 1 87 ? 13.433 -2.768 -11.735 1.00 83.94 87 PHE A CA 1
ATOM 657 C C . PHE A 1 87 ? 14.692 -3.490 -12.239 1.00 83.94 87 PHE A C 1
ATOM 659 O O . PHE A 1 87 ? 14.566 -4.298 -13.155 1.00 83.94 87 PHE A O 1
ATOM 666 N N . SER A 1 88 ? 15.865 -3.270 -11.631 1.00 85.38 88 SER A N 1
ATOM 667 C CA . SER A 1 88 ? 17.147 -3.857 -12.060 1.00 85.38 88 SER A CA 1
ATOM 668 C C . SER A 1 88 ? 17.715 -4.921 -11.113 1.00 85.38 88 SER A C 1
ATOM 670 O O . SER A 1 88 ? 18.817 -5.431 -11.313 1.00 85.38 88 SER A O 1
ATOM 672 N N . LYS A 1 89 ? 16.966 -5.313 -10.073 1.00 84.50 89 LYS A N 1
ATOM 673 C CA . LYS A 1 89 ? 17.391 -6.361 -9.129 1.00 84.50 89 LYS A CA 1
ATOM 674 C C . LYS A 1 89 ? 17.209 -7.770 -9.709 1.00 84.50 89 LYS A C 1
ATOM 676 O O . LYS A 1 89 ? 16.082 -8.186 -9.975 1.00 84.50 89 LYS A O 1
ATOM 681 N N . GLU A 1 90 ? 18.309 -8.526 -9.784 1.00 82.00 90 GLU A N 1
ATOM 682 C CA . GLU A 1 90 ? 18.334 -9.950 -10.181 1.00 82.00 90 GLU A CA 1
ATOM 683 C C . GLU A 1 90 ? 17.756 -10.898 -9.114 1.00 82.00 90 GLU A C 1
ATOM 685 O O . GLU A 1 90 ? 17.103 -11.891 -9.440 1.00 82.00 90 GLU A O 1
ATOM 690 N N . ASN A 1 91 ? 17.940 -10.557 -7.832 1.00 84.50 91 ASN A N 1
ATOM 691 C CA . ASN A 1 91 ? 17.344 -11.248 -6.683 1.00 84.50 91 ASN A CA 1
ATOM 692 C C . ASN A 1 91 ? 16.293 -10.344 -6.017 1.00 84.50 91 ASN A C 1
ATOM 694 O O . ASN A 1 91 ? 16.574 -9.706 -4.996 1.00 84.50 91 ASN A O 1
ATOM 698 N N . PRO A 1 92 ? 15.102 -10.202 -6.624 1.00 85.94 92 PRO A N 1
ATOM 699 C CA . PRO A 1 92 ? 14.068 -9.317 -6.119 1.00 85.94 92 PRO A CA 1
ATOM 700 C C . PRO A 1 92 ? 13.415 -9.887 -4.851 1.00 85.94 92 PRO A C 1
ATOM 702 O O . PRO A 1 92 ? 13.208 -11.091 -4.716 1.00 85.94 92 PRO A O 1
ATOM 705 N N . SER A 1 93 ? 13.078 -9.000 -3.914 1.00 89.50 93 SER A N 1
ATOM 706 C CA . SER A 1 93 ? 12.201 -9.316 -2.792 1.00 89.50 93 SER A CA 1
ATOM 707 C C . SER A 1 93 ? 10.748 -9.269 -3.268 1.00 89.50 93 SER A C 1
ATOM 709 O O . SER A 1 93 ? 10.457 -8.756 -4.352 1.00 89.50 93 SER A O 1
ATOM 711 N N . TYR A 1 94 ? 9.818 -9.725 -2.430 1.00 90.88 94 TYR A N 1
ATOM 712 C CA . TYR A 1 94 ? 8.386 -9.598 -2.707 1.00 90.88 94 TYR A CA 1
ATOM 713 C C . TYR A 1 94 ? 7.983 -8.158 -3.078 1.00 90.88 94 TYR A C 1
ATOM 715 O O . TYR A 1 94 ? 7.255 -7.954 -4.043 1.00 90.88 94 TYR A O 1
ATOM 723 N N . PHE A 1 95 ? 8.502 -7.149 -2.366 1.00 90.50 95 PHE A N 1
ATOM 724 C CA . PHE A 1 95 ? 8.185 -5.747 -2.653 1.00 90.50 95 PHE A CA 1
ATOM 725 C C . PHE A 1 95 ? 8.737 -5.281 -4.000 1.00 90.50 95 PHE A C 1
ATOM 727 O O . PHE A 1 95 ? 8.076 -4.509 -4.684 1.00 90.50 95 PHE A O 1
ATOM 734 N N . HIS A 1 96 ? 9.910 -5.764 -4.418 1.00 90.88 96 HIS A N 1
ATOM 735 C CA . HIS A 1 96 ? 10.430 -5.439 -5.746 1.00 90.88 96 HIS A CA 1
ATOM 736 C C . HIS A 1 96 ? 9.499 -5.957 -6.845 1.00 90.88 96 HIS A C 1
ATOM 738 O O . HIS A 1 96 ? 9.169 -5.213 -7.762 1.00 90.88 96 HIS A O 1
ATOM 744 N N . GLU A 1 97 ? 9.035 -7.200 -6.725 1.00 92.69 97 GLU A N 1
ATOM 745 C CA . GLU A 1 97 ? 8.080 -7.796 -7.667 1.00 92.69 97 GLU A CA 1
ATOM 746 C C . GLU A 1 97 ? 6.725 -7.082 -7.631 1.00 92.69 97 GLU A C 1
ATOM 748 O O . GLU A 1 97 ? 6.163 -6.764 -8.678 1.00 92.69 97 GLU A O 1
ATOM 753 N N . PHE A 1 98 ? 6.245 -6.736 -6.434 1.00 93.38 98 PHE A N 1
ATOM 754 C CA . PHE A 1 98 ? 5.036 -5.938 -6.250 1.00 93.38 98 PHE A CA 1
ATOM 755 C C . PHE A 1 98 ? 5.123 -4.597 -6.989 1.00 93.38 98 PHE A C 1
ATOM 757 O O . PHE A 1 98 ? 4.209 -4.253 -7.734 1.00 93.38 98 PHE A O 1
ATOM 764 N N . PHE A 1 99 ? 6.226 -3.853 -6.841 1.00 93.06 99 PHE A N 1
ATOM 765 C CA . PHE A 1 99 ? 6.389 -2.570 -7.527 1.00 93.06 99 PHE A CA 1
ATOM 766 C C . PHE A 1 99 ? 6.607 -2.718 -9.033 1.00 93.06 99 PHE A C 1
ATOM 768 O O . PHE A 1 99 ? 6.159 -1.844 -9.774 1.00 93.06 99 PHE A O 1
ATOM 775 N N . LYS A 1 100 ? 7.215 -3.813 -9.517 1.00 92.25 100 LYS A N 1
ATOM 776 C CA . LYS A 1 100 ? 7.263 -4.115 -10.962 1.00 92.25 100 LYS A CA 1
ATOM 777 C C . LYS A 1 100 ? 5.860 -4.306 -11.527 1.00 92.25 100 LYS A C 1
ATOM 779 O O . LYS A 1 100 ? 5.529 -3.708 -12.545 1.00 92.25 100 LYS A O 1
ATOM 784 N N . GLU A 1 101 ? 5.021 -5.091 -10.855 1.00 94.06 101 GLU A N 1
ATOM 785 C CA . GLU A 1 101 ? 3.634 -5.286 -11.281 1.00 94.06 101 GLU A CA 1
ATOM 786 C C . GLU A 1 101 ? 2.842 -3.974 -11.212 1.00 94.06 101 GLU A C 1
ATOM 788 O O . GLU A 1 101 ? 2.208 -3.582 -12.187 1.00 94.06 101 GLU A O 1
ATOM 793 N N . TYR A 1 102 ? 2.943 -3.249 -10.097 1.00 92.44 102 TYR A N 1
ATOM 794 C CA . TYR A 1 102 ? 2.248 -1.978 -9.896 1.00 92.44 102 TYR A CA 1
ATOM 795 C C . TYR A 1 102 ? 2.645 -0.915 -10.935 1.00 92.44 102 TYR A C 1
ATOM 797 O O . TYR A 1 102 ? 1.788 -0.199 -11.455 1.00 92.44 102 TYR A O 1
ATOM 805 N N . SER A 1 103 ? 3.921 -0.875 -11.331 1.00 92.88 103 SER A N 1
ATOM 806 C CA . SER A 1 103 ? 4.422 0.064 -12.344 1.00 92.88 103 SER A CA 1
ATOM 807 C C . SER A 1 103 ? 3.880 -0.199 -13.753 1.00 92.88 103 SER A C 1
ATOM 809 O O . SER A 1 103 ? 4.000 0.662 -14.620 1.00 92.88 103 SER A O 1
ATOM 811 N N . LYS A 1 104 ? 3.251 -1.356 -14.015 1.00 92.12 104 LYS A N 1
ATOM 812 C CA . LYS A 1 104 ? 2.516 -1.574 -15.274 1.00 92.12 104 LYS A CA 1
ATOM 813 C C . LYS A 1 104 ? 1.270 -0.697 -15.362 1.00 92.12 104 LYS A C 1
ATOM 815 O O . LYS A 1 104 ? 0.885 -0.320 -16.463 1.00 92.12 104 LYS A O 1
ATOM 820 N N . GLY A 1 105 ? 0.658 -0.373 -14.220 1.00 92.31 105 GLY A N 1
ATOM 821 C CA . GLY A 1 105 ? -0.468 0.557 -14.143 1.00 92.31 105 GLY A CA 1
ATOM 822 C C . GLY A 1 105 ? -0.034 2.022 -14.206 1.00 92.31 105 GLY A C 1
ATOM 823 O O . GLY A 1 105 ? -0.729 2.837 -14.806 1.00 92.31 105 GLY A O 1
ATOM 824 N N . ASP A 1 106 ? 1.122 2.350 -13.625 1.00 93.56 106 ASP A N 1
ATOM 825 C CA . ASP A 1 106 ? 1.722 3.685 -13.690 1.00 93.56 106 ASP A CA 1
ATOM 826 C C . ASP A 1 106 ? 3.254 3.600 -13.722 1.00 93.56 106 ASP A C 1
ATOM 828 O O . ASP A 1 106 ? 3.923 3.406 -12.703 1.00 93.56 106 ASP A O 1
ATOM 832 N N . SER A 1 107 ? 3.824 3.765 -14.914 1.00 93.00 107 SER A N 1
ATOM 833 C CA . SER A 1 107 ? 5.263 3.619 -15.153 1.00 93.00 107 SER A CA 1
ATOM 834 C C . SER A 1 107 ? 6.112 4.676 -14.457 1.00 93.00 107 SER A C 1
ATOM 836 O O . SER A 1 107 ? 7.314 4.471 -14.292 1.00 93.00 107 SER A O 1
ATOM 838 N N . ARG A 1 108 ? 5.511 5.776 -13.987 1.00 93.06 108 ARG A N 1
ATOM 839 C CA . ARG A 1 108 ? 6.216 6.822 -13.236 1.00 93.06 108 ARG A CA 1
ATOM 840 C C . ARG A 1 108 ? 6.824 6.295 -11.938 1.00 93.06 108 ARG A C 1
ATOM 842 O O . ARG A 1 108 ? 7.816 6.848 -11.472 1.00 93.06 108 ARG A O 1
ATOM 849 N N . TYR A 1 109 ? 6.297 5.194 -11.396 1.00 91.12 109 TYR A N 1
ATOM 850 C CA . TYR A 1 109 ? 6.916 4.473 -10.281 1.00 91.12 109 TYR A CA 1
ATOM 851 C C . TYR A 1 109 ? 8.236 3.801 -10.686 1.00 91.12 109 TYR A C 1
ATOM 853 O O . TYR A 1 109 ? 9.220 3.912 -9.956 1.00 91.12 109 TYR A O 1
ATOM 861 N N . ALA A 1 110 ? 8.294 3.164 -11.862 1.00 90.25 110 ALA A N 1
ATOM 862 C CA . ALA A 1 110 ? 9.528 2.593 -12.408 1.00 90.25 110 ALA A CA 1
ATOM 863 C C . ALA A 1 110 ? 10.522 3.678 -12.844 1.00 90.25 110 ALA A C 1
ATOM 865 O O . ALA A 1 110 ? 11.713 3.553 -12.576 1.00 90.25 110 ALA A O 1
ATOM 866 N N . ALA A 1 111 ? 10.027 4.767 -13.437 1.00 89.31 111 ALA A N 1
ATOM 867 C CA . ALA A 1 111 ? 10.827 5.930 -13.817 1.00 89.31 111 ALA A CA 1
ATOM 868 C C . ALA A 1 111 ? 11.301 6.769 -12.616 1.00 89.31 111 ALA A C 1
ATOM 870 O O . ALA A 1 111 ? 12.092 7.692 -12.791 1.00 89.31 111 ALA A O 1
ATOM 871 N N . ARG A 1 112 ? 10.798 6.476 -11.407 1.00 88.69 112 ARG A N 1
ATOM 872 C CA . ARG A 1 112 ? 11.021 7.260 -10.184 1.00 88.69 112 ARG A CA 1
ATOM 873 C C . ARG A 1 112 ? 10.788 8.758 -10.382 1.00 88.69 112 ARG A C 1
ATOM 875 O O . ARG A 1 112 ? 11.593 9.589 -9.965 1.00 88.69 112 ARG A O 1
ATOM 882 N N . ASP A 1 113 ? 9.667 9.088 -11.007 1.00 91.38 113 ASP A N 1
ATOM 883 C CA . ASP A 1 113 ? 9.270 10.470 -11.238 1.00 91.38 113 ASP A CA 1
ATOM 884 C C . ASP A 1 113 ? 9.247 11.275 -9.926 1.00 91.38 113 ASP A C 1
ATOM 886 O O . ASP A 1 113 ? 8.771 10.807 -8.885 1.00 91.38 113 ASP A O 1
ATOM 890 N N . THR A 1 114 ? 9.767 12.501 -9.966 1.00 91.44 114 THR A N 1
ATOM 891 C CA . THR A 1 114 ? 9.945 13.330 -8.766 1.00 91.44 114 THR A CA 1
ATOM 892 C C . THR A 1 114 ? 8.619 13.727 -8.125 1.00 91.44 114 THR A C 1
ATOM 894 O O . THR A 1 114 ? 8.563 13.862 -6.901 1.00 91.44 114 THR A O 1
ATOM 897 N N . VAL A 1 115 ? 7.540 13.856 -8.907 1.00 93.56 115 VAL A N 1
ATOM 898 C CA . VAL A 1 115 ? 6.200 14.146 -8.382 1.00 93.56 115 VAL A CA 1
ATOM 899 C C . VAL A 1 115 ? 5.665 12.935 -7.628 1.00 93.56 115 VAL A C 1
ATOM 901 O O . VAL A 1 115 ? 5.172 13.091 -6.512 1.00 93.56 115 VAL A O 1
ATOM 904 N N . ILE A 1 116 ? 5.815 11.726 -8.182 1.00 91.75 116 ILE A N 1
ATOM 905 C CA . ILE A 1 116 ? 5.439 10.489 -7.481 1.00 91.75 116 ILE A CA 1
ATOM 906 C C . ILE A 1 116 ? 6.233 10.341 -6.182 1.00 91.75 116 ILE A C 1
ATOM 908 O O . ILE A 1 116 ? 5.640 10.129 -5.127 1.00 91.75 116 ILE A O 1
ATOM 912 N N . LEU A 1 117 ? 7.557 10.522 -6.217 1.00 90.94 117 LEU A N 1
ATOM 913 C CA . LEU A 1 117 ? 8.387 10.436 -5.012 1.00 90.94 117 LEU A CA 1
ATOM 914 C C . LEU A 1 117 ? 7.972 11.453 -3.942 1.00 90.94 117 LEU A C 1
ATOM 916 O O . LEU A 1 117 ?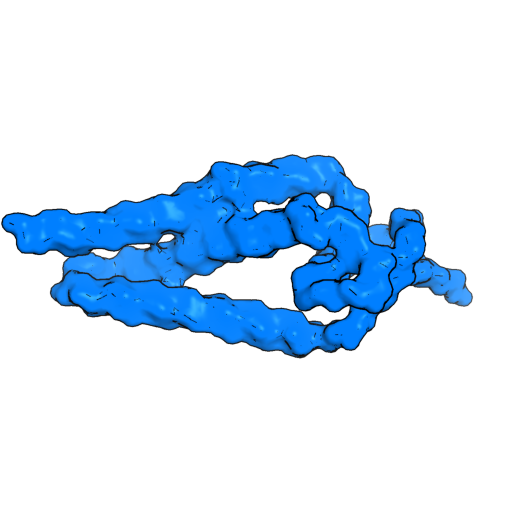 7.865 11.093 -2.771 1.00 90.94 117 LEU A O 1
ATOM 920 N N . ALA A 1 118 ? 7.708 12.704 -4.328 1.00 92.06 118 ALA A N 1
ATOM 921 C CA . ALA A 1 118 ? 7.257 13.738 -3.400 1.00 92.06 118 ALA A CA 1
ATOM 922 C C . ALA A 1 118 ? 5.903 13.387 -2.765 1.00 92.06 118 ALA A C 1
ATOM 924 O O . ALA A 1 118 ? 5.725 13.549 -1.556 1.00 92.06 118 ALA A O 1
ATOM 925 N N . LEU A 1 119 ? 4.963 12.861 -3.556 1.00 91.50 119 LEU A N 1
ATOM 926 C CA . LEU A 1 119 ? 3.678 12.393 -3.043 1.00 91.50 119 LEU A CA 1
ATOM 927 C C . LEU A 1 119 ? 3.856 11.234 -2.061 1.00 91.50 119 LEU A C 1
ATOM 929 O O . LEU A 1 119 ? 3.238 11.258 -0.999 1.00 91.50 119 LEU A O 1
ATOM 933 N N . GLU A 1 120 ? 4.729 10.269 -2.354 1.00 90.38 120 GLU A N 1
ATOM 934 C CA . GLU A 1 120 ? 4.971 9.146 -1.443 1.00 90.38 120 GLU A CA 1
ATOM 935 C C . GLU A 1 120 ? 5.650 9.578 -0.132 1.00 90.38 120 GLU A C 1
ATOM 937 O O . GLU A 1 120 ? 5.335 9.063 0.939 1.00 90.38 120 GLU A O 1
ATOM 942 N N . VAL A 1 121 ? 6.518 10.594 -0.158 1.00 90.06 121 VAL A N 1
ATOM 943 C CA . VAL A 1 121 ? 7.055 11.187 1.080 1.00 90.06 121 VAL A CA 1
ATOM 944 C C . VAL A 1 121 ? 5.930 11.781 1.933 1.00 90.06 121 VAL A C 1
ATOM 946 O O . VAL A 1 121 ? 5.895 11.571 3.148 1.00 90.06 121 VAL A O 1
ATOM 949 N N . ILE A 1 122 ? 4.975 12.485 1.317 1.00 90.06 122 ILE A N 1
ATOM 950 C CA . ILE A 1 122 ? 3.819 13.048 2.029 1.00 90.06 122 ILE A CA 1
ATOM 951 C C . ILE A 1 122 ? 2.917 11.932 2.574 1.00 90.06 122 ILE A C 1
ATOM 953 O O . ILE A 1 122 ? 2.434 12.025 3.708 1.00 90.06 122 ILE A O 1
ATOM 957 N N . THR A 1 123 ? 2.680 10.863 1.808 1.00 88.75 123 THR A N 1
ATOM 958 C CA . THR A 1 123 ? 1.818 9.760 2.256 1.00 88.75 123 THR A CA 1
ATOM 959 C C . THR A 1 123 ? 2.422 9.029 3.453 1.00 88.75 123 THR A C 1
ATOM 961 O O . THR A 1 123 ? 1.689 8.735 4.396 1.00 88.75 123 THR A O 1
ATOM 964 N N . ILE A 1 124 ? 3.738 8.805 3.477 1.00 89.25 124 ILE A N 1
ATOM 965 C CA . ILE A 1 124 ? 4.436 8.161 4.602 1.00 89.25 124 ILE A CA 1
ATOM 966 C C . ILE A 1 124 ? 4.555 9.102 5.799 1.00 89.25 124 ILE A C 1
ATOM 968 O O . ILE A 1 124 ? 4.365 8.667 6.930 1.00 89.25 124 ILE A O 1
ATOM 972 N N . GLY A 1 125 ? 4.875 10.379 5.573 1.00 86.94 125 GLY A N 1
ATOM 973 C CA . GLY A 1 125 ? 5.109 11.344 6.649 1.00 86.94 125 GLY A CA 1
ATOM 974 C C . GLY A 1 125 ? 3.829 11.828 7.330 1.00 86.94 125 GLY A C 1
ATOM 975 O O . GLY A 1 125 ? 3.836 12.095 8.529 1.00 86.94 125 GLY A O 1
ATOM 976 N N . PHE A 1 126 ? 2.722 11.914 6.587 1.00 90.44 126 PHE A N 1
ATOM 977 C CA . PHE A 1 126 ? 1.474 12.497 7.084 1.00 90.44 126 PHE A CA 1
ATOM 978 C C . PHE A 1 126 ? 0.300 11.529 7.013 1.00 90.44 126 PHE A C 1
ATOM 980 O O . PHE A 1 126 ? -0.295 11.215 8.042 1.00 90.44 126 PHE A O 1
ATOM 987 N N . LYS A 1 127 ? -0.054 11.036 5.820 1.00 90.62 127 LYS A N 1
ATOM 988 C CA . LYS A 1 127 ? -1.312 10.292 5.628 1.00 90.62 127 LYS A CA 1
ATOM 989 C C . LYS A 1 127 ? -1.337 8.969 6.398 1.00 90.62 127 LYS A C 1
ATOM 991 O O . LYS A 1 127 ? -2.330 8.665 7.059 1.00 90.62 127 LYS A O 1
ATOM 996 N N . GLY A 1 128 ? -0.255 8.198 6.328 1.00 91.81 128 GLY A N 1
ATOM 997 C CA . GLY A 1 128 ? -0.091 6.936 7.045 1.00 91.81 128 GLY A CA 1
ATOM 998 C C . GLY A 1 128 ? -0.184 7.124 8.565 1.00 91.81 128 GLY A C 1
ATOM 999 O O . GLY A 1 128 ? -1.102 6.575 9.180 1.00 91.81 128 GLY A O 1
ATOM 1000 N N . PRO A 1 129 ? 0.688 7.956 9.167 1.00 91.56 129 PRO A N 1
ATOM 1001 C CA . PRO A 1 129 ? 0.674 8.253 10.596 1.00 91.56 129 PRO A CA 1
ATOM 1002 C C . PRO A 1 129 ? -0.654 8.832 11.084 1.00 91.56 129 PRO A C 1
ATOM 1004 O O . PRO A 1 129 ? -1.181 8.357 12.085 1.00 91.56 129 PRO A O 1
ATOM 1007 N N . ALA A 1 130 ? -1.247 9.788 10.362 1.00 93.19 130 ALA A N 1
ATOM 1008 C CA . ALA A 1 130 ? -2.542 10.364 10.729 1.00 93.19 130 ALA A CA 1
ATOM 1009 C C . ALA A 1 130 ? -3.662 9.311 10.743 1.00 93.19 130 ALA A C 1
ATOM 1011 O O . ALA A 1 130 ? -4.496 9.308 11.647 1.00 93.19 130 ALA A O 1
ATOM 1012 N N . SER A 1 131 ? -3.651 8.374 9.788 1.00 93.31 131 SER A N 1
ATOM 1013 C CA . SER A 1 131 ? -4.626 7.278 9.747 1.00 93.31 131 SER A CA 1
ATOM 1014 C C . SER A 1 131 ? -4.464 6.333 10.944 1.00 93.31 131 SER A C 1
ATOM 1016 O O . SER A 1 131 ? -5.450 5.952 11.570 1.00 93.31 131 SER A O 1
ATOM 1018 N N . LEU A 1 132 ? -3.227 5.989 11.319 1.00 91.75 132 LEU A N 1
ATOM 1019 C CA . LEU A 1 132 ? -2.969 5.154 12.498 1.00 91.75 132 LEU A CA 1
ATOM 1020 C C . LEU A 1 132 ? -3.323 5.878 13.804 1.00 91.75 132 LEU A C 1
ATOM 1022 O O . LEU A 1 132 ? -3.904 5.271 14.705 1.00 91.75 132 LEU A O 1
ATOM 1026 N N . LEU A 1 133 ? -3.050 7.183 13.888 1.00 92.19 133 LEU A N 1
ATOM 1027 C CA . LEU A 1 133 ? -3.451 8.014 15.022 1.00 92.19 133 LEU A CA 1
ATOM 1028 C C . LEU A 1 133 ? -4.972 8.029 15.194 1.00 92.19 133 LEU A C 1
ATOM 1030 O O . LEU A 1 133 ? -5.448 7.843 16.314 1.00 92.19 133 LEU A O 1
ATOM 1034 N N . ALA A 1 134 ? -5.735 8.146 14.103 1.00 90.94 134 ALA A N 1
ATOM 1035 C CA . ALA A 1 134 ? -7.195 8.076 14.149 1.00 90.94 134 ALA A CA 1
ATOM 1036 C C . ALA A 1 134 ? -7.681 6.763 14.788 1.00 90.94 134 ALA A C 1
ATOM 1038 O O . ALA A 1 134 ? -8.539 6.788 15.667 1.00 90.94 134 ALA A O 1
ATOM 1039 N N . VAL A 1 135 ? -7.069 5.625 14.435 1.00 91.19 135 VAL A N 1
ATOM 1040 C CA . VAL A 1 135 ? -7.382 4.327 15.059 1.00 91.19 135 VAL A CA 1
ATOM 1041 C C . VAL A 1 135 ? -7.074 4.347 16.555 1.00 91.19 135 VAL A C 1
ATOM 1043 O O . VAL A 1 135 ? -7.916 3.938 17.355 1.00 91.19 135 VAL A O 1
ATOM 1046 N N . THR A 1 136 ? -5.898 4.842 16.957 1.00 86.88 136 THR A N 1
ATOM 1047 C CA . THR A 1 136 ? -5.533 4.898 18.383 1.00 86.88 136 THR A CA 1
ATOM 1048 C C . THR A 1 136 ? -6.464 5.799 19.188 1.00 86.88 136 THR A C 1
ATOM 1050 O O . THR A 1 136 ? -6.825 5.443 20.307 1.00 86.88 136 THR A O 1
ATOM 1053 N N . MET A 1 137 ? -6.917 6.912 18.607 1.00 86.94 137 MET A N 1
ATOM 1054 C CA . MET A 1 137 ? -7.853 7.837 19.243 1.00 86.94 137 MET A CA 1
ATOM 1055 C C . MET A 1 137 ? -9.233 7.206 19.454 1.00 86.94 137 MET A C 1
ATOM 1057 O O . MET A 1 137 ? -9.834 7.372 20.512 1.00 86.94 137 MET A O 1
ATOM 1061 N N . THR A 1 138 ? -9.736 6.432 18.491 1.00 84.44 138 THR A N 1
ATOM 1062 C CA . THR A 1 138 ? -11.009 5.714 18.669 1.00 84.44 138 THR A CA 1
ATOM 1063 C C . THR A 1 138 ? -10.897 4.619 19.737 1.00 84.44 138 THR A C 1
ATOM 1065 O O . THR A 1 138 ? -11.826 4.405 20.517 1.00 84.44 138 THR A O 1
ATOM 1068 N N . VAL A 1 139 ? -9.744 3.946 19.835 1.00 83.62 139 VAL A N 1
ATOM 1069 C CA . VAL A 1 139 ? -9.493 2.960 20.901 1.00 83.62 139 VAL A CA 1
ATOM 1070 C C . VAL A 1 139 ? -9.434 3.626 22.277 1.00 83.62 139 VAL A C 1
ATOM 1072 O O . VAL A 1 139 ? -10.042 3.121 23.221 1.00 83.62 139 VAL A O 1
ATOM 1075 N N . THR A 1 140 ? -8.745 4.762 22.423 1.00 80.81 140 THR A N 1
ATOM 1076 C CA . THR A 1 140 ? -8.651 5.449 23.721 1.00 80.81 140 THR A CA 1
ATOM 1077 C C . THR A 1 140 ? -10.003 5.968 24.202 1.00 80.81 140 THR A C 1
ATOM 1079 O O . THR A 1 140 ? -10.267 5.896 25.399 1.00 80.81 140 THR A O 1
ATOM 1082 N N . GLN A 1 141 ? -10.900 6.391 23.305 1.00 74.56 141 GLN A N 1
ATOM 1083 C CA . GLN A 1 141 ? -12.286 6.733 23.657 1.00 74.56 141 GLN A CA 1
ATOM 1084 C C . GLN A 1 141 ? -13.050 5.548 24.269 1.00 74.56 141 GLN A C 1
ATOM 1086 O O . GLN A 1 141 ? -13.775 5.716 25.250 1.00 74.56 141 GLN A O 1
ATOM 1091 N N . CYS A 1 142 ? -12.848 4.336 23.745 1.00 71.19 142 CYS A N 1
ATOM 1092 C CA . CYS A 1 142 ? -13.427 3.120 24.319 1.00 71.19 142 CYS A CA 1
ATOM 1093 C C . CYS A 1 142 ? -12.898 2.835 25.740 1.00 71.19 142 CYS A C 1
ATOM 1095 O O . CYS A 1 142 ? -13.686 2.443 26.608 1.00 71.19 142 CYS A O 1
ATOM 1097 N N . SER A 1 143 ? -11.602 3.064 25.989 1.00 66.00 143 SER A N 1
ATOM 1098 C CA . SER A 1 143 ? -10.949 2.829 27.287 1.00 66.00 143 SER A CA 1
ATOM 1099 C C . SER A 1 143 ? -11.241 3.905 28.338 1.00 66.00 143 SER A C 1
ATOM 1101 O O . SER A 1 143 ? -11.418 3.570 29.504 1.00 66.00 143 SER A O 1
ATOM 1103 N N . LEU A 1 144 ? -11.312 5.184 27.958 1.00 59.19 144 LEU A N 1
ATOM 1104 C CA . LEU A 1 144 ? -11.581 6.294 28.885 1.00 59.19 144 LEU A CA 1
ATOM 1105 C C . LEU A 1 144 ? -13.010 6.265 29.440 1.00 59.19 144 LEU A C 1
ATOM 1107 O O . LEU A 1 144 ? -13.233 6.693 30.560 1.00 59.19 144 LEU A O 1
ATOM 1111 N N . CYS A 1 145 ? -13.961 5.689 28.704 1.00 52.22 145 CYS A N 1
ATOM 1112 C CA . CYS A 1 145 ? -15.332 5.475 29.173 1.00 52.22 145 CYS A CA 1
ATOM 1113 C C . CYS A 1 145 ? -15.467 4.258 30.132 1.00 52.22 145 CYS A C 1
ATOM 1115 O O . CYS A 1 145 ? -16.577 3.832 30.444 1.00 52.22 145 CYS A O 1
ATOM 1117 N N . SER A 1 146 ? -14.351 3.635 30.553 1.00 51.41 146 SER A N 1
ATOM 1118 C CA . SER A 1 146 ? -14.314 2.584 31.594 1.00 51.41 146 SER A CA 1
ATOM 1119 C C . SER A 1 146 ? -14.067 3.103 33.016 1.00 51.41 146 SER A C 1
ATOM 1121 O O . SER A 1 146 ? -14.146 2.289 33.936 1.00 51.41 146 SER A O 1
ATOM 1123 N N . ILE A 1 147 ? -13.733 4.385 33.192 1.00 45.66 147 ILE A N 1
ATOM 1124 C CA . ILE A 1 147 ? -13.553 5.044 34.499 1.00 45.66 147 ILE A CA 1
ATOM 1125 C C . ILE A 1 147 ? -14.776 5.920 34.754 1.00 45.66 147 ILE A C 1
ATOM 1127 O O . ILE A 1 147 ? -15.267 5.905 35.901 1.00 45.66 147 ILE A O 1
#

Sequence (147 aa):
MGGHGHPYSPAELELPGFVPQRLSQGEILAPFLAASVLVVLAVWLISGRCGGRLSRTDRSLMCWWAFTGLTHVVLAGSFLSFAPDFFSKENPSYFHEFFKEYSKGDSRYAARDTVILALEV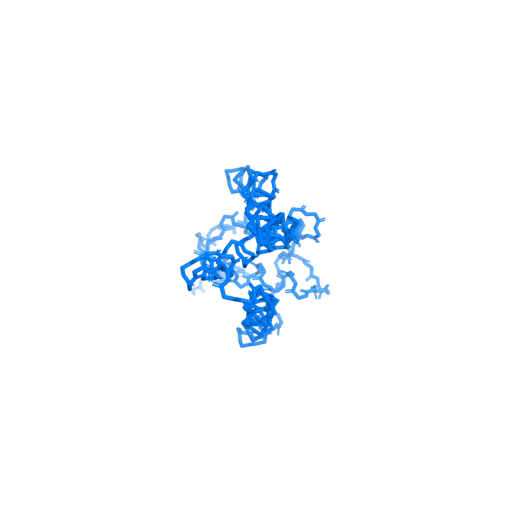ITIGFKGPASLLAVTMTVTQCSLCSI